Protein AF-A0A821NJE6-F1 (afdb_monomer_lite)

Sequence (107 aa):
MSVFTNDFCTQFIEELKHFEASPMPKGRPNTMNNYGILLDELGFTSFIDELRNQYLNPLAQALYGEEYIGATGLDSHKAFVVSYKIDQDVDLDYHYDNAEITFNVSL

Secondary structure (DSSP, 8-state):
--SS-HHHHHHHHHHHHHHHHSSS----SSSS-SSEEETTTTT-HHHHHHHIIIIIHHHHHHHH-HHHH-TT-------EEE---TTS-----S---SSS-------

Organism: NCBI:txid392032

pLDDT: mean 89.73, std 8.86, range [60.53, 97.94]

Radius of gyration: 15.21 Å; chains: 1; bounding box: 38×29×43 Å

Structure (mmCIF, N/CA/C/O backbone):
data_AF-A0A821NJE6-F1
#
_entry.id   AF-A0A821NJE6-F1
#
loop_
_atom_site.group_PDB
_atom_site.id
_atom_site.type_symbol
_atom_site.label_atom_id
_atom_site.label_alt_id
_atom_site.label_comp_id
_atom_site.label_asym_id
_atom_site.label_entity_id
_atom_site.label_seq_id
_atom_site.pdbx_PDB_ins_code
_atom_site.Cartn_x
_atom_site.Cartn_y
_atom_site.Cartn_z
_atom_site.occupancy
_atom_site.B_iso_or_equiv
_atom_site.auth_seq_id
_atom_site.auth_comp_id
_atom_site.auth_asym_id
_atom_site.auth_atom_id
_atom_site.pdbx_PDB_model_num
ATOM 1 N N . MET A 1 1 ? -3.995 -17.494 -8.971 1.00 60.53 1 MET A N 1
ATOM 2 C CA . MET A 1 1 ? -2.737 -17.514 -8.193 1.00 60.53 1 MET A CA 1
ATOM 3 C C . MET A 1 1 ? -2.887 -16.449 -7.123 1.00 60.53 1 MET A C 1
ATOM 5 O O . MET A 1 1 ? -3.351 -15.374 -7.474 1.00 60.53 1 MET A O 1
ATOM 9 N N . SER A 1 2 ? -2.644 -16.765 -5.851 1.00 82.19 2 SER A N 1
ATOM 10 C CA . SER A 1 2 ? -2.775 -15.778 -4.768 1.00 82.19 2 SER A CA 1
ATOM 11 C C . SER A 1 2 ? -1.505 -14.934 -4.681 1.00 82.19 2 SER A C 1
ATOM 13 O O . SER A 1 2 ? -0.420 -15.482 -4.870 1.00 82.19 2 SER A O 1
ATOM 15 N N . VAL A 1 3 ? -1.638 -13.633 -4.412 1.00 91.00 3 VAL A N 1
ATOM 16 C CA . VAL A 1 3 ? -0.492 -12.730 -4.192 1.00 91.00 3 VAL A CA 1
ATOM 17 C C . VAL A 1 3 ? 0.242 -13.116 -2.909 1.00 91.00 3 VAL A C 1
ATOM 19 O O . VAL A 1 3 ? 1.463 -13.229 -2.901 1.00 91.00 3 VAL A O 1
ATOM 22 N N . PHE A 1 4 ? -0.516 -13.367 -1.841 1.00 94.62 4 PHE A N 1
ATOM 23 C CA . PHE A 1 4 ? 0.007 -13.776 -0.544 1.00 94.62 4 PHE A CA 1
ATOM 24 C C . PHE A 1 4 ? -0.451 -15.187 -0.182 1.00 94.62 4 PHE A C 1
ATOM 26 O O . PHE A 1 4 ? -1.446 -15.700 -0.703 1.00 94.62 4 PHE A O 1
ATOM 33 N N . THR A 1 5 ? 0.287 -15.839 0.713 1.00 96.25 5 THR A N 1
ATOM 34 C CA . THR A 1 5 ? -0.112 -17.144 1.246 1.00 96.25 5 THR A CA 1
ATOM 35 C C . THR A 1 5 ? -1.298 -16.987 2.196 1.00 96.25 5 THR A C 1
ATOM 37 O O . THR A 1 5 ? -1.443 -15.959 2.855 1.00 96.25 5 THR A O 1
ATOM 40 N N . ASN A 1 6 ? -2.128 -18.027 2.312 1.00 95.69 6 ASN A N 1
ATOM 41 C CA . ASN A 1 6 ? -3.263 -18.013 3.242 1.00 95.69 6 ASN A CA 1
ATOM 42 C C . ASN A 1 6 ? -2.811 -17.798 4.696 1.00 95.69 6 ASN A C 1
ATOM 44 O O . ASN A 1 6 ? -3.463 -17.072 5.444 1.00 95.69 6 ASN A O 1
ATOM 48 N N . ASP A 1 7 ? -1.679 -18.389 5.080 1.00 97.44 7 ASP A N 1
ATOM 49 C CA . ASP A 1 7 ? -1.103 -18.251 6.420 1.00 97.44 7 ASP A CA 1
ATOM 50 C C . ASP A 1 7 ? -0.682 -16.806 6.709 1.00 97.44 7 ASP A C 1
ATOM 52 O O . ASP A 1 7 ? -0.893 -16.318 7.820 1.00 97.44 7 ASP A O 1
ATOM 56 N N . PHE A 1 8 ? -0.119 -16.108 5.714 1.00 96.56 8 PHE A N 1
ATOM 57 C CA . PHE A 1 8 ? 0.183 -14.683 5.830 1.00 96.56 8 PHE A CA 1
ATOM 58 C C . PHE A 1 8 ? -1.099 -13.862 5.934 1.00 96.56 8 PHE A C 1
ATOM 60 O O . PHE A 1 8 ? -1.215 -13.070 6.861 1.00 96.56 8 PHE A O 1
ATOM 67 N N . CYS A 1 9 ? -2.078 -14.074 5.043 1.00 96.94 9 CYS A N 1
ATOM 68 C CA . CYS A 1 9 ? -3.347 -13.341 5.092 1.00 96.94 9 CYS A CA 1
ATOM 69 C C . CYS A 1 9 ? -4.039 -13.512 6.448 1.00 96.94 9 CYS A C 1
ATOM 71 O O . CYS A 1 9 ? -4.526 -12.541 7.015 1.00 96.94 9 CYS A O 1
ATOM 73 N N . THR A 1 10 ? -4.019 -14.723 7.008 1.00 97.06 10 THR A N 1
ATOM 74 C CA . THR A 1 10 ? -4.623 -15.020 8.314 1.00 97.06 10 THR A CA 1
ATOM 75 C C . THR A 1 10 ? -3.951 -14.218 9.428 1.00 97.06 10 THR A C 1
ATOM 77 O O . THR A 1 10 ? -4.629 -13.479 10.138 1.00 97.06 10 THR A O 1
ATOM 80 N N . GLN A 1 11 ? -2.621 -14.297 9.533 1.00 97.94 11 GLN A N 1
ATOM 81 C CA . GLN A 1 11 ? -1.854 -13.548 10.536 1.00 97.94 11 GLN A CA 1
ATOM 82 C C . GLN A 1 11 ? -1.987 -12.036 10.347 1.00 97.94 11 GLN A C 1
ATOM 84 O O . GLN A 1 11 ? -2.114 -11.291 11.315 1.00 97.94 11 GLN A O 1
ATOM 89 N N . PHE A 1 12 ? -2.003 -11.573 9.100 1.00 97.00 12 PHE A N 1
ATOM 90 C CA . PHE A 1 12 ? -2.136 -10.160 8.791 1.00 97.00 12 PHE A CA 1
ATOM 91 C C . PHE A 1 12 ? -3.514 -9.625 9.191 1.00 97.00 12 PHE A C 1
ATOM 93 O O . PHE A 1 12 ? -3.606 -8.578 9.821 1.00 97.00 12 PHE A O 1
ATOM 100 N N . ILE A 1 13 ? -4.589 -10.372 8.924 1.00 96.12 13 ILE A N 1
ATOM 101 C CA . ILE A 1 13 ? -5.945 -10.025 9.375 1.00 96.12 13 ILE A CA 1
ATOM 102 C C . ILE A 1 13 ? -6.045 -10.012 10.904 1.00 96.12 13 ILE A C 1
ATOM 104 O O . ILE A 1 13 ? -6.734 -9.156 11.462 1.00 96.12 13 ILE A O 1
ATOM 108 N N . GLU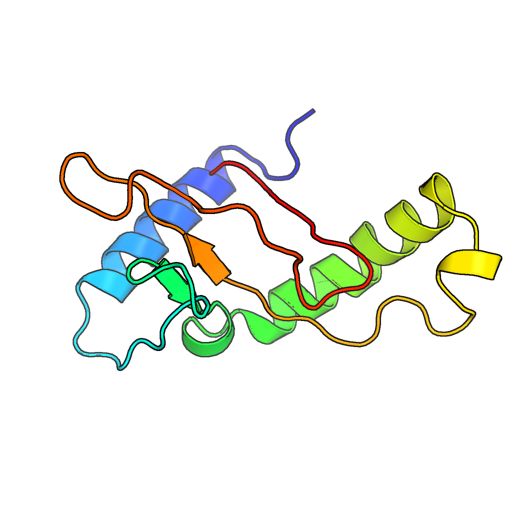 A 1 14 ? -5.400 -10.953 11.595 1.00 97.25 14 GLU A N 1
ATOM 109 C CA . GLU A 1 14 ? -5.340 -10.956 13.062 1.00 97.25 14 GLU A CA 1
ATOM 110 C C . GLU A 1 14 ? -4.635 -9.707 13.597 1.00 97.25 14 GLU A C 1
ATOM 112 O O . GLU A 1 14 ? -5.176 -9.031 14.473 1.00 97.25 14 GLU A O 1
ATOM 117 N N . GLU A 1 15 ? -3.495 -9.340 13.015 1.00 96.88 15 GLU A N 1
ATOM 118 C CA . GLU A 1 15 ? -2.749 -8.148 13.414 1.00 96.88 15 GLU A CA 1
ATOM 119 C C . GLU A 1 15 ? -3.530 -6.855 13.145 1.00 96.88 15 GLU A C 1
ATOM 121 O O . GLU A 1 15 ? -3.605 -5.985 14.012 1.00 96.88 15 GLU A O 1
ATOM 126 N N . LEU A 1 16 ? -4.213 -6.754 12.001 1.00 95.25 16 LEU A N 1
ATOM 127 C CA . LEU A 1 16 ? -5.098 -5.626 11.697 1.00 95.25 16 LEU A CA 1
ATOM 128 C C . LEU A 1 16 ? -6.205 -5.483 12.753 1.00 95.25 16 LEU A C 1
ATOM 130 O O . LEU A 1 16 ? -6.491 -4.376 13.205 1.00 95.25 16 LEU A O 1
ATOM 134 N N . LYS A 1 17 ? -6.802 -6.593 13.210 1.00 94.44 17 LYS A N 1
ATOM 135 C CA . LYS A 1 17 ? -7.810 -6.570 14.286 1.00 94.44 17 LYS A CA 1
ATOM 136 C C . LYS A 1 17 ? -7.214 -6.131 15.624 1.00 94.44 17 LYS A C 1
ATOM 138 O O . LYS A 1 17 ? -7.865 -5.380 16.350 1.00 94.44 17 LYS A O 1
ATOM 143 N N . HIS A 1 18 ? -6.007 -6.587 15.961 1.00 95.31 18 HIS A N 1
ATOM 144 C CA . HIS A 1 18 ? -5.320 -6.166 17.183 1.00 95.31 18 HIS A CA 1
ATOM 145 C C . HIS A 1 18 ? -4.988 -4.674 17.160 1.00 95.31 18 HIS A C 1
ATOM 147 O O . HIS A 1 18 ? -5.266 -3.969 18.133 1.00 95.31 18 HIS A O 1
ATOM 153 N N . PHE A 1 19 ? -4.458 -4.177 16.042 1.00 94.75 19 PHE A N 1
ATOM 154 C CA . PHE A 1 19 ? -4.147 -2.764 15.874 1.00 94.75 19 PHE A CA 1
ATOM 155 C C . PHE A 1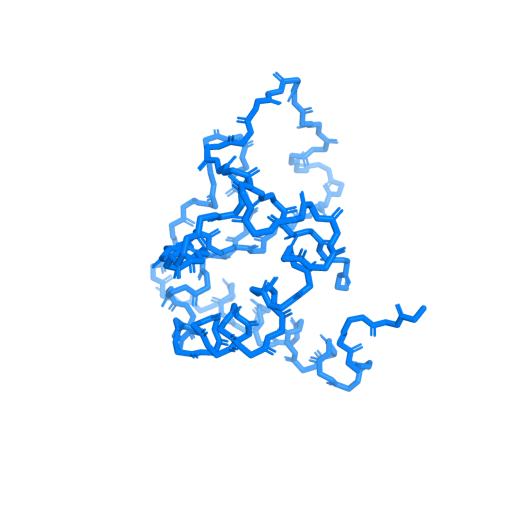 19 ? -5.409 -1.901 15.947 1.00 94.75 19 PHE A C 1
ATOM 157 O O . PHE A 1 19 ? -5.435 -0.909 16.681 1.00 94.75 19 PHE A O 1
ATOM 164 N N . GLU A 1 20 ? -6.491 -2.323 15.288 1.00 91.44 20 GLU A N 1
ATOM 165 C CA . GLU A 1 20 ? -7.790 -1.649 15.344 1.00 91.44 20 GLU A CA 1
ATOM 166 C C . GLU A 1 20 ? -8.319 -1.552 16.786 1.00 91.44 20 GLU A C 1
ATOM 168 O O . GLU A 1 20 ? -8.782 -0.491 17.205 1.00 91.44 20 GLU A O 1
ATOM 173 N N . ALA A 1 21 ? -8.171 -2.608 17.592 1.00 92.44 21 ALA A N 1
ATOM 174 C CA . ALA A 1 21 ? -8.584 -2.625 18.999 1.00 92.44 21 ALA A CA 1
ATOM 175 C C . ALA A 1 21 ? -7.644 -1.851 19.950 1.00 92.44 21 ALA A C 1
ATOM 177 O O . ALA A 1 21 ? -7.996 -1.610 21.108 1.00 92.44 21 ALA A O 1
ATOM 178 N N . SER A 1 22 ? -6.451 -1.468 19.494 1.00 93.38 22 SER A N 1
ATOM 179 C CA . SER A 1 22 ? -5.454 -0.775 20.314 1.00 93.38 22 SER A CA 1
ATOM 180 C C . SER A 1 22 ? -5.784 0.718 20.515 1.00 93.38 22 SER A C 1
ATOM 182 O O . SER A 1 22 ? -6.530 1.306 19.731 1.00 93.38 22 SER A O 1
ATOM 184 N N . PRO A 1 23 ? -5.203 1.399 21.519 1.00 92.44 23 PRO A N 1
ATOM 185 C CA . PRO A 1 23 ? -5.350 2.848 21.682 1.00 92.44 23 PRO A CA 1
ATOM 186 C C . PRO A 1 23 ? -4.460 3.670 20.729 1.00 92.44 23 PRO A C 1
ATOM 188 O O . PRO A 1 23 ? -4.407 4.892 20.862 1.00 92.44 23 PRO A O 1
ATOM 191 N N . MET A 1 24 ? -3.731 3.029 19.807 1.00 90.75 24 MET A N 1
ATOM 192 C CA . MET A 1 24 ? -2.833 3.721 18.882 1.00 90.75 24 MET A CA 1
ATOM 193 C C . MET A 1 24 ? -3.615 4.653 17.947 1.00 90.75 24 MET A C 1
ATOM 195 O O . MET A 1 24 ? -4.744 4.322 17.562 1.00 90.75 24 MET A O 1
ATOM 199 N N . PRO A 1 25 ? -3.041 5.814 17.580 1.00 85.62 25 PRO A N 1
ATOM 200 C CA . PRO A 1 25 ? -3.655 6.692 16.595 1.00 85.62 25 PRO A CA 1
ATOM 201 C C . PRO A 1 25 ? -3.791 5.954 15.260 1.00 85.62 25 PRO A C 1
ATOM 203 O O . PRO A 1 25 ? -2.869 5.250 14.854 1.00 85.62 25 PRO A O 1
ATOM 206 N N . LYS A 1 26 ? -4.939 6.130 14.600 1.00 89.06 26 LYS A N 1
ATOM 207 C CA . LYS A 1 26 ? -5.186 5.640 13.241 1.00 89.06 26 LYS A CA 1
ATOM 208 C C . LYS A 1 26 ? -5.600 6.796 12.350 1.00 89.06 26 LYS A C 1
ATOM 210 O O . LYS A 1 26 ? -6.539 7.531 12.672 1.00 89.06 26 LYS A O 1
ATOM 215 N N . GLY A 1 27 ? -4.890 6.959 11.249 1.00 86.25 27 GLY A N 1
ATOM 216 C CA . GLY A 1 27 ? -5.231 7.862 10.172 1.00 86.25 27 GLY A CA 1
ATOM 217 C C . GLY A 1 27 ? -6.304 7.270 9.266 1.00 86.25 27 GLY A C 1
ATOM 218 O O . GLY A 1 27 ? -6.598 6.075 9.279 1.00 86.25 27 GLY A O 1
ATOM 219 N N . ARG A 1 28 ? -6.904 8.130 8.443 1.00 84.94 28 ARG A N 1
ATOM 220 C CA . ARG A 1 28 ? -7.848 7.678 7.419 1.00 84.94 28 ARG A CA 1
ATOM 221 C C . ARG A 1 28 ? -7.089 7.090 6.225 1.00 84.94 28 ARG A C 1
ATOM 223 O O . ARG A 1 28 ? -6.124 7.721 5.785 1.00 84.94 28 ARG A O 1
ATOM 230 N N . PRO A 1 29 ? -7.545 5.958 5.657 1.00 83.75 29 PRO A N 1
ATOM 231 C CA . PRO A 1 29 ? -6.926 5.355 4.478 1.00 83.75 29 PRO A CA 1
ATOM 232 C C . PRO A 1 29 ? -6.840 6.309 3.284 1.00 83.75 29 PRO A C 1
ATOM 234 O O . PRO A 1 29 ? -5.783 6.468 2.676 1.00 83.75 29 PRO A O 1
ATOM 237 N N . ASN A 1 30 ? -7.952 6.983 2.987 1.00 81.56 30 ASN A N 1
ATOM 238 C CA . ASN A 1 30 ? -8.061 8.004 1.951 1.00 81.56 30 ASN A CA 1
ATOM 239 C C . ASN A 1 30 ? -9.275 8.920 2.233 1.00 81.56 30 ASN A C 1
ATOM 241 O O . ASN A 1 30 ? -9.921 8.828 3.282 1.00 81.56 30 ASN A O 1
ATOM 245 N N . THR A 1 31 ? -9.584 9.833 1.309 1.00 76.12 31 THR A N 1
ATOM 246 C CA . THR A 1 31 ? -10.707 10.779 1.441 1.00 76.12 31 THR A CA 1
ATOM 247 C C . THR A 1 31 ? -12.086 10.119 1.372 1.00 76.12 31 THR A C 1
ATOM 249 O O . THR A 1 31 ? -13.041 10.685 1.903 1.00 76.12 31 THR A O 1
ATOM 252 N N . MET A 1 32 ? -12.184 8.933 0.766 1.00 76.56 32 MET A N 1
ATOM 253 C CA . MET A 1 32 ? -13.425 8.190 0.518 1.00 76.56 32 MET A CA 1
ATOM 254 C C . MET A 1 32 ? -13.717 7.120 1.576 1.00 76.56 32 MET A C 1
ATOM 256 O O . MET A 1 32 ? -14.874 6.800 1.814 1.00 76.56 32 MET A O 1
ATOM 260 N N . ASN A 1 33 ? -12.693 6.590 2.244 1.00 76.94 33 ASN A N 1
ATOM 261 C CA . ASN A 1 33 ? -12.828 5.546 3.252 1.00 76.94 33 ASN A CA 1
ATOM 262 C C . ASN A 1 33 ? -12.630 6.128 4.654 1.00 76.94 33 ASN A C 1
ATOM 264 O O . ASN A 1 33 ? -11.622 6.772 4.966 1.00 76.94 33 ASN A O 1
ATOM 268 N N . ASN A 1 34 ? -13.618 5.907 5.513 1.00 77.12 34 ASN A N 1
ATOM 269 C CA . ASN A 1 34 ? -13.568 6.245 6.930 1.00 77.12 34 ASN A CA 1
ATOM 270 C C . ASN A 1 34 ? -12.935 5.120 7.755 1.00 77.12 34 ASN A C 1
ATOM 272 O O . ASN A 1 34 ? -12.395 5.396 8.823 1.00 77.12 34 ASN A O 1
ATOM 276 N N . TYR A 1 35 ? -12.975 3.881 7.253 1.00 83.56 35 TYR A N 1
ATOM 277 C CA . TYR A 1 35 ? -12.523 2.692 7.974 1.00 83.56 35 TYR A CA 1
ATOM 278 C C . TYR A 1 35 ? -11.385 1.974 7.263 1.00 83.56 35 TYR A C 1
ATOM 280 O O . TYR A 1 35 ? -11.438 1.699 6.062 1.00 83.56 35 TYR A O 1
ATOM 288 N N . GLY A 1 36 ? -10.370 1.620 8.042 1.00 88.19 36 GLY A N 1
ATOM 289 C CA . GLY A 1 36 ? -9.181 0.956 7.550 1.00 88.19 36 GLY A CA 1
ATOM 290 C C . GLY A 1 36 ? -7.937 1.373 8.317 1.00 88.19 36 GLY A C 1
ATOM 291 O O . GLY A 1 36 ? -8.007 2.178 9.241 1.00 88.19 36 GLY A O 1
ATOM 292 N N . ILE A 1 37 ? -6.802 0.814 7.914 1.00 93.50 37 ILE A N 1
ATOM 293 C CA . ILE A 1 37 ? -5.518 1.005 8.590 1.00 93.50 37 ILE A CA 1
ATOM 294 C C . ILE A 1 37 ? -4.486 1.435 7.557 1.00 93.50 37 ILE A C 1
ATOM 296 O O . ILE A 1 37 ? -4.329 0.780 6.523 1.00 93.50 37 ILE A O 1
ATOM 300 N N . LEU A 1 38 ? -3.778 2.528 7.839 1.00 95.19 38 LEU A N 1
ATOM 301 C CA . LEU A 1 38 ? -2.589 2.903 7.088 1.00 95.19 38 LEU A CA 1
ATOM 302 C C . LEU A 1 38 ? -1.434 1.970 7.478 1.00 95.19 38 LEU A C 1
ATOM 304 O O . LEU A 1 38 ? -1.164 1.748 8.657 1.00 95.19 38 LEU A O 1
ATOM 308 N N . LEU A 1 39 ? -0.757 1.386 6.490 1.00 95.88 39 LEU A N 1
ATOM 309 C CA . LEU A 1 39 ? 0.258 0.364 6.769 1.00 95.88 39 LEU A CA 1
ATOM 310 C C . LEU A 1 39 ? 1.569 0.947 7.309 1.00 95.88 39 LEU A C 1
ATOM 312 O O . LEU A 1 39 ? 2.300 0.251 8.006 1.00 95.88 39 LEU A O 1
ATOM 316 N N . ASP A 1 40 ? 1.857 2.220 7.053 1.00 95.19 40 ASP A N 1
ATOM 317 C CA . ASP A 1 40 ? 2.971 2.926 7.695 1.00 95.19 40 ASP A CA 1
ATOM 318 C C . ASP A 1 40 ? 2.759 3.061 9.216 1.00 95.19 40 ASP A C 1
ATOM 320 O O . ASP A 1 40 ? 3.695 2.841 9.983 1.00 95.19 40 ASP A O 1
ATOM 324 N N . GLU A 1 41 ? 1.527 3.313 9.665 1.00 95.00 41 GLU A N 1
ATOM 325 C CA . GLU A 1 41 ? 1.152 3.362 11.088 1.00 95.00 41 GLU A CA 1
ATOM 326 C C . GLU A 1 41 ? 1.243 1.992 11.777 1.00 95.00 41 GLU A C 1
ATOM 328 O O . GLU A 1 41 ? 1.551 1.922 12.968 1.00 95.00 41 GLU A O 1
ATOM 333 N N . LEU A 1 42 ? 1.044 0.904 11.024 1.00 94.69 42 LEU A N 1
ATOM 334 C CA . LEU A 1 42 ? 1.276 -0.471 11.482 1.00 94.69 42 LEU A CA 1
ATOM 335 C C . LEU A 1 42 ? 2.774 -0.850 11.491 1.00 94.69 42 LEU A C 1
ATOM 337 O O . LEU A 1 42 ? 3.142 -1.928 11.949 1.00 94.69 42 LEU A O 1
ATOM 341 N N . GLY A 1 43 ? 3.657 0.014 10.976 1.00 95.06 43 GLY A N 1
ATOM 342 C CA . GLY A 1 43 ? 5.099 -0.238 10.882 1.00 95.06 43 GLY A CA 1
ATOM 343 C C . GLY A 1 43 ? 5.527 -1.061 9.661 1.00 95.06 43 GLY A C 1
ATOM 344 O O . GLY A 1 43 ? 6.637 -1.589 9.632 1.00 95.06 43 GLY A O 1
ATOM 345 N N . PHE A 1 44 ? 4.677 -1.170 8.637 1.00 96.69 44 PHE A N 1
ATOM 346 C CA . PHE A 1 44 ? 4.910 -1.996 7.446 1.00 96.69 44 PHE A CA 1
ATOM 347 C C . PHE A 1 44 ? 5.628 -1.262 6.304 1.00 96.69 44 PHE A C 1
ATOM 349 O O . PHE A 1 44 ? 5.773 -1.837 5.228 1.00 96.69 44 PHE A O 1
ATOM 356 N N . THR A 1 45 ? 6.123 -0.034 6.498 1.00 97.00 45 THR A N 1
ATOM 357 C CA . THR A 1 45 ? 6.801 0.737 5.435 1.00 97.00 45 THR A CA 1
ATOM 358 C C . THR A 1 45 ? 7.889 -0.076 4.733 1.00 97.00 45 THR A C 1
ATOM 360 O O . THR A 1 45 ? 7.810 -0.279 3.529 1.00 97.00 45 THR A O 1
ATOM 363 N N . SER A 1 46 ? 8.827 -0.666 5.484 1.00 97.62 46 SER A N 1
ATOM 364 C CA . SER A 1 46 ? 9.908 -1.467 4.892 1.00 97.62 46 SER A CA 1
ATOM 365 C C . SER A 1 46 ? 9.416 -2.739 4.194 1.00 97.62 46 SER A C 1
ATOM 367 O O . SER A 1 46 ? 10.025 -3.185 3.227 1.00 97.62 46 SER A O 1
ATOM 369 N N . PHE A 1 47 ? 8.308 -3.327 4.657 1.00 96.88 47 PHE A N 1
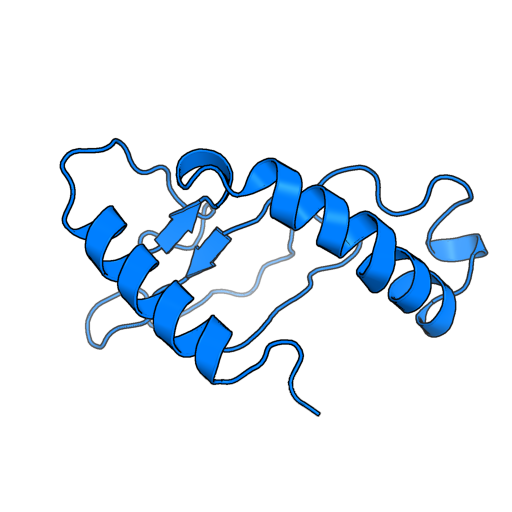ATOM 370 C CA . PHE A 1 47 ? 7.687 -4.462 3.973 1.00 96.88 47 PHE A CA 1
ATOM 371 C C . PHE A 1 47 ? 7.113 -4.040 2.615 1.00 96.88 47 PHE A C 1
ATOM 373 O O . PHE A 1 47 ? 7.302 -4.742 1.622 1.00 96.88 47 PHE A O 1
ATOM 380 N N . ILE A 1 48 ? 6.441 -2.887 2.556 1.00 97.69 48 ILE A N 1
ATOM 381 C CA . ILE A 1 48 ? 5.871 -2.364 1.311 1.00 97.69 48 ILE A CA 1
ATOM 382 C C . ILE A 1 48 ? 6.969 -1.895 0.352 1.00 97.69 48 ILE A C 1
ATOM 384 O O . ILE A 1 48 ? 6.864 -2.170 -0.842 1.00 97.69 48 ILE A O 1
ATOM 388 N N . ASP A 1 49 ? 8.041 -1.280 0.856 1.00 97.56 49 ASP A N 1
ATOM 389 C CA . ASP A 1 49 ? 9.231 -0.956 0.064 1.00 97.56 49 ASP A CA 1
ATOM 390 C C . ASP A 1 49 ? 9.792 -2.204 -0.634 1.00 97.56 49 ASP A C 1
ATOM 392 O O . ASP A 1 49 ? 10.026 -2.190 -1.844 1.00 97.56 49 ASP A O 1
ATOM 396 N N . GLU A 1 50 ? 9.956 -3.311 0.098 1.00 97.44 50 GLU A N 1
ATOM 397 C CA . GLU A 1 50 ? 10.485 -4.558 -0.460 1.00 97.44 50 GLU A CA 1
ATOM 398 C C . GLU A 1 50 ? 9.511 -5.205 -1.453 1.00 97.44 50 GLU A C 1
ATOM 400 O O . GLU A 1 50 ? 9.914 -5.626 -2.538 1.00 97.44 50 GLU A O 1
ATOM 405 N N . LEU A 1 51 ? 8.214 -5.230 -1.126 1.00 96.75 51 LEU A N 1
ATOM 406 C CA . LEU A 1 51 ? 7.170 -5.721 -2.026 1.00 96.75 51 LEU A CA 1
ATOM 407 C C . LEU A 1 51 ? 7.169 -4.940 -3.347 1.00 96.75 51 LEU A C 1
ATOM 409 O O . LEU A 1 51 ? 7.125 -5.534 -4.429 1.00 96.75 51 LEU A O 1
ATOM 413 N N . ARG A 1 52 ? 7.254 -3.608 -3.268 1.00 96.62 52 ARG A N 1
ATOM 414 C CA . ARG A 1 52 ? 7.311 -2.736 -4.439 1.00 96.62 52 ARG A CA 1
ATOM 415 C C . ARG A 1 52 ? 8.564 -3.007 -5.261 1.00 96.62 52 ARG A C 1
ATOM 417 O O . ARG A 1 52 ? 8.458 -3.238 -6.462 1.00 96.62 52 ARG A O 1
ATOM 424 N N . ASN A 1 53 ? 9.732 -2.994 -4.626 1.00 96.19 53 ASN A N 1
ATOM 425 C CA . ASN A 1 53 ? 11.011 -3.079 -5.322 1.00 96.19 53 ASN A CA 1
ATOM 426 C C . ASN A 1 53 ? 11.245 -4.464 -5.944 1.00 96.19 53 ASN A C 1
ATOM 428 O O . ASN A 1 53 ? 11.670 -4.540 -7.095 1.00 96.19 53 ASN A O 1
ATOM 432 N N . GLN A 1 54 ? 10.952 -5.550 -5.220 1.00 96.56 54 GLN A N 1
ATOM 433 C CA . GLN A 1 54 ? 11.247 -6.909 -5.689 1.00 96.56 54 GLN A CA 1
ATOM 434 C C . GLN A 1 54 ? 10.161 -7.516 -6.574 1.00 96.56 54 GLN A C 1
ATOM 436 O O . GLN A 1 54 ? 10.475 -8.376 -7.395 1.00 96.56 54 GLN A O 1
ATOM 441 N N . TYR A 1 55 ? 8.896 -7.114 -6.409 1.00 95.69 55 TYR A N 1
ATOM 442 C CA . TYR A 1 55 ? 7.776 -7.786 -7.075 1.00 95.69 55 TYR A CA 1
ATOM 443 C C . TYR A 1 55 ? 6.976 -6.844 -7.967 1.00 95.69 55 TYR A C 1
ATOM 445 O O . TYR A 1 55 ? 6.791 -7.144 -9.147 1.00 95.69 55 TYR A O 1
ATOM 453 N N . LEU A 1 56 ? 6.515 -5.703 -7.443 1.00 95.44 56 LEU A N 1
ATOM 454 C CA . LEU A 1 56 ? 5.611 -4.835 -8.205 1.00 95.44 56 LEU A CA 1
ATOM 455 C C . LEU A 1 56 ? 6.323 -4.082 -9.327 1.00 95.44 56 LEU A C 1
ATOM 457 O O . LEU A 1 56 ? 5.758 -3.969 -10.406 1.00 95.44 56 LEU A O 1
ATOM 461 N N . ASN A 1 57 ? 7.557 -3.622 -9.119 1.00 95.44 57 ASN A N 1
ATOM 462 C CA . ASN A 1 57 ? 8.337 -2.950 -10.160 1.00 95.44 57 ASN A CA 1
ATOM 463 C C . ASN A 1 57 ? 8.607 -3.866 -11.365 1.00 95.44 57 ASN A C 1
ATOM 465 O O . ASN A 1 57 ? 8.230 -3.494 -12.479 1.00 95.44 57 ASN A O 1
ATOM 469 N N . PRO A 1 58 ? 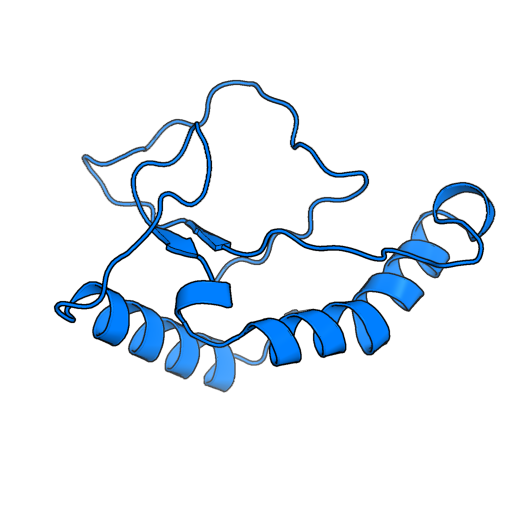9.160 -5.083 -11.182 1.00 94.19 58 PRO A N 1
ATOM 470 C CA . PRO A 1 58 ? 9.321 -6.023 -12.290 1.00 94.19 58 PRO A CA 1
ATOM 471 C C . PRO A 1 58 ? 7.994 -6.393 -12.960 1.00 94.19 58 PRO A C 1
ATOM 473 O O . PRO A 1 58 ? 7.928 -6.500 -14.183 1.00 94.19 58 PRO A O 1
ATOM 476 N N . LEU A 1 59 ? 6.922 -6.562 -12.176 1.00 94.25 59 LEU A N 1
ATOM 477 C CA . LEU A 1 59 ? 5.597 -6.863 -12.713 1.00 94.25 59 LEU A CA 1
ATOM 478 C C . LEU A 1 59 ? 5.051 -5.706 -13.560 1.00 94.25 59 LEU A C 1
ATOM 480 O O . LEU A 1 59 ? 4.561 -5.936 -14.662 1.00 94.25 59 LEU A O 1
ATOM 484 N N . ALA A 1 60 ? 5.161 -4.472 -13.075 1.00 95.12 60 ALA A N 1
ATOM 485 C CA . ALA A 1 60 ? 4.715 -3.282 -13.783 1.00 95.12 60 ALA A CA 1
ATOM 486 C C . ALA A 1 60 ? 5.493 -3.097 -15.093 1.00 95.12 60 ALA A C 1
ATOM 488 O O . ALA A 1 60 ? 4.884 -2.879 -16.137 1.00 95.12 60 ALA A O 1
ATOM 489 N N . GLN A 1 61 ? 6.818 -3.274 -15.069 1.00 93.25 61 GLN A N 1
ATOM 490 C CA . GLN A 1 61 ? 7.647 -3.231 -16.278 1.00 93.25 61 GLN A CA 1
ATOM 491 C C . GLN A 1 61 ? 7.246 -4.317 -17.283 1.00 93.25 61 GLN A C 1
ATOM 493 O O . GLN A 1 61 ? 7.160 -4.044 -18.477 1.00 93.25 61 GLN A O 1
ATOM 498 N N . ALA A 1 62 ? 6.949 -5.532 -16.816 1.00 93.81 62 ALA A N 1
ATOM 499 C CA . ALA A 1 62 ? 6.521 -6.625 -17.684 1.00 93.81 62 ALA A CA 1
ATOM 500 C C . ALA A 1 62 ? 5.127 -6.403 -18.298 1.00 93.81 62 ALA A C 1
ATOM 502 O O . ALA A 1 62 ? 4.879 -6.841 -19.420 1.00 93.81 62 ALA A O 1
ATOM 503 N N . LEU A 1 63 ? 4.212 -5.758 -17.568 1.00 95.06 63 LEU A N 1
ATOM 504 C CA . LEU A 1 63 ? 2.837 -5.522 -18.017 1.00 95.06 63 LEU A CA 1
ATOM 505 C C . LEU A 1 63 ? 2.700 -4.287 -18.906 1.00 95.06 63 LEU A C 1
ATOM 507 O O . LEU A 1 63 ? 1.919 -4.310 -19.856 1.00 95.06 63 LEU A O 1
ATOM 511 N N . TYR A 1 64 ? 3.426 -3.220 -18.584 1.00 94.06 64 TYR A N 1
ATOM 512 C CA . TYR A 1 64 ? 3.232 -1.911 -19.199 1.00 94.06 64 TYR A CA 1
ATOM 513 C C . TYR A 1 64 ? 4.416 -1.452 -20.044 1.00 94.06 64 TYR A C 1
ATOM 515 O O . TYR A 1 64 ? 4.210 -0.592 -20.882 1.00 94.06 64 TYR A O 1
ATOM 523 N N . GLY A 1 65 ? 5.609 -2.030 -19.890 1.00 91.94 65 GLY A N 1
ATOM 524 C CA . GLY A 1 65 ? 6.821 -1.602 -20.594 1.00 91.94 65 GLY A CA 1
ATOM 525 C C . GLY A 1 65 ? 7.635 -0.571 -19.808 1.00 91.94 65 GLY A C 1
ATOM 526 O O . GLY A 1 65 ? 7.103 0.237 -19.043 1.00 91.94 65 GLY A O 1
ATOM 527 N N . GLU A 1 66 ? 8.956 -0.603 -19.985 1.00 87.75 66 GLU A N 1
ATOM 528 C CA . GLU A 1 66 ? 9.890 0.301 -19.298 1.00 87.75 66 GLU A CA 1
ATOM 529 C C . GLU A 1 66 ? 9.643 1.771 -19.675 1.00 87.75 66 GLU A C 1
ATOM 531 O O . GLU A 1 66 ? 9.829 2.666 -18.854 1.00 87.75 66 GLU A O 1
ATOM 536 N N . GLU A 1 67 ? 9.149 2.030 -20.887 1.00 89.50 67 GLU A N 1
ATOM 537 C CA . GLU A 1 67 ? 8.840 3.372 -21.372 1.00 89.50 67 GLU A CA 1
ATOM 538 C C . GLU A 1 67 ? 7.682 4.049 -20.622 1.00 89.50 67 GLU A C 1
ATOM 540 O O . GLU A 1 67 ? 7.647 5.278 -20.554 1.00 89.50 67 GLU A O 1
ATOM 545 N N . TYR A 1 68 ? 6.763 3.270 -20.040 1.00 88.56 68 TYR A N 1
ATOM 546 C CA . TYR A 1 68 ? 5.628 3.787 -19.268 1.00 88.56 68 TYR A CA 1
ATOM 547 C C . TYR A 1 68 ? 5.909 3.830 -17.767 1.00 88.56 68 TYR A C 1
ATOM 549 O O . TYR A 1 68 ? 5.411 4.715 -17.078 1.00 88.56 68 TYR A O 1
ATOM 557 N N . ILE A 1 69 ? 6.711 2.891 -17.262 1.00 90.75 69 ILE A N 1
ATOM 558 C CA . ILE A 1 69 ? 7.079 2.818 -15.842 1.00 90.75 69 ILE A CA 1
ATOM 559 C C . ILE A 1 69 ? 8.241 3.762 -15.501 1.00 90.75 69 ILE A C 1
ATOM 561 O O . ILE A 1 69 ? 8.369 4.211 -14.364 1.00 90.75 69 ILE A O 1
ATOM 565 N N . GLY A 1 70 ? 9.072 4.092 -16.490 1.00 85.94 70 GLY A N 1
ATOM 566 C CA . GLY A 1 70 ? 10.256 4.921 -16.321 1.00 85.94 70 GLY A CA 1
ATOM 567 C C . GLY A 1 70 ? 11.456 4.144 -15.774 1.00 85.94 70 GLY A C 1
ATOM 568 O O . GLY A 1 70 ? 11.332 3.113 -15.112 1.00 85.94 70 GLY A O 1
ATOM 569 N N . ALA A 1 71 ? 12.652 4.677 -16.032 1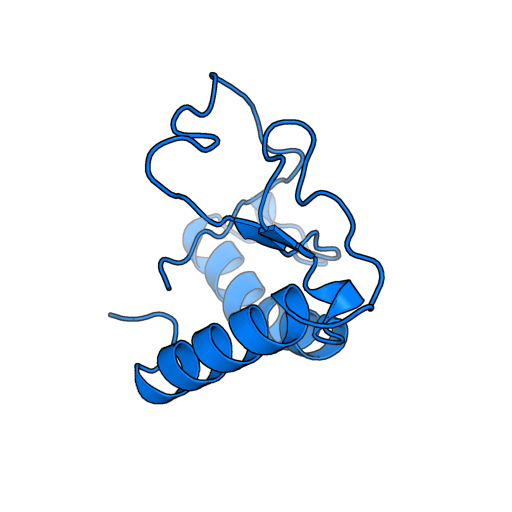.00 82.75 71 ALA A N 1
ATOM 570 C CA . ALA A 1 71 ? 13.922 4.026 -15.695 1.00 82.75 71 ALA A CA 1
ATOM 571 C C . ALA A 1 71 ? 14.156 3.852 -14.180 1.00 82.75 71 ALA A C 1
ATOM 573 O O . ALA A 1 71 ? 14.937 2.999 -13.765 1.00 82.75 71 ALA A O 1
ATOM 574 N N . THR A 1 72 ? 13.506 4.668 -13.348 1.00 85.69 72 THR A N 1
ATOM 575 C CA . THR A 1 72 ? 13.594 4.590 -11.881 1.00 85.69 72 THR A CA 1
ATOM 576 C C . THR A 1 72 ? 12.577 3.631 -11.267 1.00 85.69 72 THR A C 1
ATOM 578 O O . THR A 1 72 ? 12.723 3.275 -10.100 1.00 85.69 72 THR A O 1
ATOM 581 N N . GLY A 1 73 ? 11.574 3.192 -12.034 1.00 90.88 73 GLY A N 1
ATOM 582 C CA . GLY A 1 73 ? 10.454 2.422 -11.506 1.00 90.88 73 GLY A CA 1
ATOM 583 C C . GLY A 1 73 ? 9.481 3.251 -10.663 1.00 90.88 73 GLY A C 1
ATOM 584 O O . GLY A 1 73 ? 9.615 4.466 -10.527 1.00 90.88 73 GLY A O 1
ATOM 585 N N . LEU A 1 74 ? 8.524 2.549 -10.058 1.00 93.94 74 LEU A N 1
ATOM 586 C CA . LEU A 1 74 ? 7.661 3.040 -8.988 1.00 93.94 74 LEU A CA 1
ATOM 587 C C . LEU A 1 74 ? 8.531 3.371 -7.766 1.00 93.94 74 LEU A C 1
ATOM 589 O O . LEU A 1 74 ? 9.220 2.491 -7.235 1.00 93.94 74 LEU A O 1
ATOM 593 N N . ASP A 1 75 ? 8.492 4.623 -7.316 1.00 93.62 75 ASP A N 1
ATOM 594 C CA . ASP A 1 75 ? 9.456 5.199 -6.366 1.00 93.62 75 ASP A CA 1
ATOM 595 C C . ASP A 1 75 ? 8.844 5.616 -5.017 1.00 93.62 75 ASP A C 1
ATOM 597 O O . ASP A 1 75 ? 9.552 5.784 -4.020 1.00 93.62 75 ASP A O 1
ATOM 601 N N . SER A 1 76 ? 7.518 5.665 -4.929 1.00 94.81 76 SER A N 1
ATOM 602 C CA . SER A 1 76 ? 6.760 5.976 -3.717 1.00 94.81 76 SER A CA 1
ATOM 603 C C . SER A 1 76 ? 5.581 5.015 -3.544 1.00 94.81 76 SER A C 1
ATOM 605 O O . SER A 1 76 ? 5.326 4.163 -4.397 1.00 94.81 76 SER A O 1
ATOM 607 N N . HIS A 1 77 ? 4.922 5.058 -2.388 1.00 96.06 77 HIS A N 1
ATOM 608 C CA . HIS A 1 77 ? 3.703 4.293 -2.153 1.00 96.06 77 HIS A CA 1
ATOM 609 C C . HIS A 1 77 ? 2.818 4.978 -1.107 1.00 96.06 77 HIS A C 1
ATOM 611 O O . HIS A 1 77 ? 3.302 5.592 -0.155 1.00 96.06 77 HIS A O 1
ATOM 617 N N . LYS A 1 78 ? 1.503 4.794 -1.240 1.00 95.56 78 LYS A N 1
ATOM 618 C CA . LYS A 1 78 ? 0.534 5.001 -0.160 1.00 95.56 78 LYS A CA 1
ATOM 619 C C . LYS A 1 78 ? -0.217 3.692 0.032 1.00 95.56 78 LYS A C 1
ATOM 621 O O . LYS A 1 78 ? -0.969 3.282 -0.842 1.00 95.56 78 LYS A O 1
ATOM 626 N N . ALA A 1 79 ? 0.037 3.016 1.149 1.00 96.19 79 ALA A N 1
ATOM 627 C CA . ALA A 1 79 ? -0.469 1.670 1.388 1.00 96.19 79 ALA A CA 1
ATOM 628 C C . ALA A 1 79 ? -1.421 1.653 2.582 1.00 96.19 79 ALA A C 1
ATOM 630 O O . ALA A 1 79 ? -1.112 2.191 3.648 1.00 96.19 79 ALA A O 1
ATOM 631 N N . PHE A 1 80 ? -2.582 1.040 2.387 1.00 95.50 80 PHE A N 1
ATOM 632 C CA . PHE A 1 80 ? -3.629 0.960 3.391 1.00 95.50 80 PHE A CA 1
ATOM 633 C C . PHE A 1 80 ? -4.521 -0.255 3.157 1.00 95.50 80 PHE A C 1
ATOM 635 O O . PHE A 1 80 ? -4.621 -0.763 2.042 1.00 95.50 80 PHE A O 1
ATOM 642 N N . VAL A 1 81 ? -5.187 -0.699 4.217 1.00 94.50 81 VAL A N 1
ATOM 643 C CA . VAL A 1 81 ? -6.250 -1.705 4.159 1.00 94.50 81 VAL A CA 1
ATOM 644 C C . VAL A 1 81 ? -7.581 -1.001 4.334 1.00 94.50 81 VAL A C 1
ATOM 646 O O . VAL A 1 81 ? -7.722 -0.184 5.239 1.00 94.50 81 VAL A O 1
ATOM 649 N N . VAL A 1 82 ? -8.560 -1.346 3.503 1.00 90.75 82 VAL A N 1
ATOM 650 C CA . VAL A 1 82 ? -9.951 -0.910 3.661 1.00 90.75 82 VAL A CA 1
ATOM 651 C C . VAL A 1 82 ? -10.745 -2.029 4.324 1.00 90.75 82 VAL A C 1
ATOM 653 O O . VAL A 1 82 ? -10.596 -3.197 3.974 1.00 90.75 82 VAL A O 1
ATOM 656 N N . SER A 1 83 ? -11.587 -1.675 5.295 1.00 86.06 83 SER A N 1
ATOM 657 C CA . SER A 1 83 ? -12.513 -2.613 5.934 1.00 86.06 83 SER A CA 1
ATOM 658 C C . SER A 1 83 ? -13.944 -2.309 5.515 1.00 86.06 83 SER A C 1
ATOM 660 O O . SER A 1 83 ? -14.446 -1.223 5.787 1.00 86.06 83 SER A O 1
ATOM 662 N N . TYR A 1 84 ? -14.612 -3.291 4.913 1.00 82.06 84 TYR A N 1
ATOM 663 C CA . TYR A 1 84 ? -16.028 -3.211 4.564 1.00 82.06 84 TYR A CA 1
ATOM 664 C C . TYR A 1 84 ? -16.859 -3.996 5.582 1.00 82.06 84 TYR A C 1
ATOM 666 O O . TYR A 1 84 ? -16.585 -5.169 5.850 1.00 82.06 84 TYR A O 1
ATOM 674 N N . LYS A 1 85 ? -17.891 -3.368 6.149 1.00 77.81 85 LYS A N 1
ATOM 675 C CA . LYS A 1 85 ? -18.887 -4.020 7.012 1.00 77.81 85 LYS A CA 1
ATOM 676 C C . LYS A 1 85 ? -20.283 -3.541 6.633 1.00 77.81 85 LYS A C 1
ATOM 678 O O . LYS A 1 85 ? -20.449 -2.427 6.141 1.00 77.81 85 LYS A O 1
ATOM 683 N N . ILE A 1 86 ? -21.281 -4.383 6.895 1.00 69.25 86 ILE A N 1
ATOM 684 C CA . ILE A 1 86 ? -22.689 -3.974 6.833 1.00 69.25 86 ILE A CA 1
ATOM 685 C C . ILE A 1 86 ? -22.856 -2.771 7.780 1.00 69.25 86 ILE A C 1
ATOM 687 O O . ILE A 1 86 ? -22.336 -2.803 8.896 1.00 69.25 86 ILE A O 1
ATOM 691 N N . ASP A 1 87 ? -23.506 -1.712 7.294 1.00 70.50 87 ASP A N 1
ATOM 692 C CA . ASP A 1 87 ? -23.703 -0.414 7.966 1.00 70.50 87 ASP A CA 1
ATOM 693 C C . ASP A 1 87 ? -22.458 0.496 8.104 1.00 70.50 87 ASP A C 1
ATOM 695 O O . ASP A 1 87 ? -22.488 1.475 8.851 1.00 70.50 87 ASP A O 1
ATOM 699 N N . GLN A 1 88 ? -21.368 0.213 7.380 1.00 74.75 88 GLN A N 1
ATOM 700 C CA . GLN A 1 88 ? -20.228 1.132 7.203 1.00 74.75 88 GLN A CA 1
ATOM 701 C C . GLN A 1 88 ? -20.207 1.724 5.779 1.00 74.75 88 GLN A C 1
ATOM 703 O O . GLN A 1 88 ? -21.246 1.806 5.125 1.00 74.75 88 GLN A O 1
ATOM 708 N N . ASP A 1 89 ? -19.037 2.152 5.296 1.00 64.06 89 ASP A N 1
ATOM 709 C CA . ASP A 1 89 ? -18.840 2.608 3.919 1.00 64.06 89 ASP A CA 1
ATOM 710 C C . ASP A 1 89 ? -19.049 1.421 2.959 1.00 64.06 89 ASP A C 1
ATOM 712 O O . ASP A 1 89 ? -18.132 0.651 2.684 1.00 64.06 89 ASP A O 1
ATOM 716 N N . VAL A 1 90 ? -20.284 1.224 2.499 1.00 60.81 90 VAL A N 1
ATOM 717 C CA . VAL A 1 90 ? -20.652 0.161 1.546 1.00 60.81 90 VAL A CA 1
ATOM 718 C C . VAL A 1 90 ? -20.554 0.604 0.089 1.00 60.81 90 VAL A C 1
ATOM 720 O O . VAL A 1 90 ? -20.636 -0.247 -0.793 1.00 60.81 90 VAL A O 1
ATOM 723 N N . ASP A 1 91 ? -20.367 1.901 -0.162 1.00 64.31 91 ASP A N 1
ATOM 724 C CA . ASP A 1 91 ? -20.290 2.460 -1.508 1.00 64.31 91 ASP A CA 1
ATOM 725 C C . ASP A 1 91 ? -19.019 3.292 -1.690 1.00 64.31 91 ASP A C 1
ATOM 727 O O . ASP A 1 91 ? -18.579 4.005 -0.784 1.00 64.31 91 ASP A O 1
ATOM 731 N N . LEU A 1 92 ? -18.413 3.161 -2.865 1.00 66.31 92 LEU A N 1
ATOM 732 C CA . LEU A 1 92 ? -17.197 3.859 -3.256 1.00 66.31 92 LEU A CA 1
ATOM 733 C C . LEU A 1 92 ? -17.537 4.637 -4.527 1.00 66.31 92 LEU A C 1
ATOM 735 O O . LEU A 1 92 ? -17.587 4.055 -5.611 1.00 66.31 92 LEU A O 1
ATOM 739 N N . ASP A 1 93 ? -17.814 5.937 -4.387 1.00 71.69 93 ASP A N 1
ATOM 740 C CA . ASP A 1 93 ? -1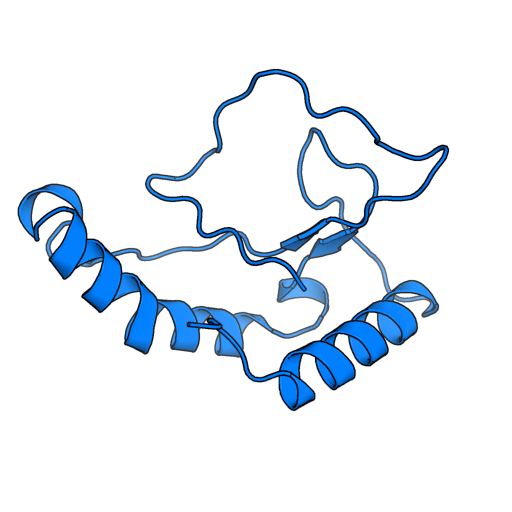8.174 6.787 -5.529 1.00 71.69 93 ASP A CA 1
ATOM 741 C C . ASP A 1 93 ? -17.088 6.756 -6.612 1.00 71.69 93 ASP A C 1
ATOM 743 O O . ASP A 1 93 ? -15.913 6.507 -6.339 1.00 71.69 93 ASP A O 1
ATOM 747 N N . TYR A 1 94 ? -17.463 7.052 -7.858 1.00 78.81 94 TYR A N 1
ATOM 748 C CA . TYR A 1 94 ? -16.518 7.114 -8.973 1.00 78.81 94 TYR A CA 1
ATOM 749 C C . TYR A 1 94 ? -15.386 8.114 -8.687 1.00 78.81 94 TYR A C 1
ATOM 751 O O . TYR A 1 94 ? -15.626 9.310 -8.510 1.00 78.81 94 TYR A O 1
ATOM 759 N N . HIS A 1 95 ? -14.147 7.630 -8.683 1.00 84.00 95 HIS A N 1
ATOM 760 C CA . HIS A 1 95 ? -12.959 8.436 -8.417 1.00 84.00 95 HIS A CA 1
ATOM 761 C C . HIS A 1 95 ? -11.746 7.897 -9.180 1.00 84.00 95 HIS A C 1
ATOM 763 O O . HIS A 1 95 ? -11.787 6.824 -9.782 1.00 84.00 95 HIS A O 1
ATOM 769 N N . TYR A 1 96 ? -10.672 8.681 -9.148 1.00 86.06 96 TYR A N 1
ATOM 770 C CA . TYR A 1 96 ? -9.349 8.277 -9.600 1.00 86.06 96 TYR A CA 1
ATOM 771 C C . TYR A 1 96 ? -8.436 8.169 -8.388 1.00 86.06 96 TYR A C 1
ATOM 773 O O . TYR A 1 96 ? -8.469 9.037 -7.510 1.00 86.06 96 TYR A O 1
ATOM 781 N N . ASP A 1 97 ? -7.606 7.137 -8.370 1.00 90.62 97 ASP A N 1
ATOM 782 C CA . ASP A 1 97 ? -6.522 7.054 -7.406 1.00 90.62 97 ASP A CA 1
ATOM 783 C C . ASP A 1 97 ? -5.434 8.066 -7.760 1.00 90.62 97 ASP A C 1
ATOM 785 O O . ASP A 1 97 ? -5.121 8.302 -8.928 1.00 90.62 97 ASP A O 1
ATOM 789 N N . ASN A 1 98 ? -4.834 8.662 -6.734 1.00 91.44 98 ASN A N 1
ATOM 790 C CA . ASN A 1 98 ? -3.659 9.510 -6.897 1.00 91.44 98 ASN A CA 1
ATOM 791 C C . ASN A 1 98 ? -2.394 8.640 -6.986 1.00 91.44 98 ASN A C 1
ATOM 793 O O . ASN A 1 98 ? -1.557 8.666 -6.083 1.00 91.44 98 ASN A O 1
ATOM 797 N N . ALA A 1 99 ? -2.326 7.815 -8.029 1.00 92.44 99 ALA A N 1
ATOM 798 C CA . ALA A 1 99 ? -1.223 6.910 -8.324 1.00 92.44 99 ALA A CA 1
ATOM 799 C C . ALA A 1 99 ? -1.168 6.611 -9.829 1.00 92.44 99 ALA A C 1
ATOM 801 O O . ALA A 1 99 ? -2.200 6.572 -10.499 1.00 92.44 99 ALA A O 1
ATOM 802 N N . GLU A 1 100 ? 0.025 6.337 -10.355 1.00 90.94 100 GLU A N 1
ATOM 803 C CA . GLU A 1 100 ? 0.198 5.808 -11.711 1.00 90.94 100 GLU A CA 1
ATOM 804 C C . GLU A 1 100 ? -0.380 4.391 -11.824 1.00 90.94 100 GLU A C 1
ATOM 806 O O . GLU A 1 100 ? -0.959 4.026 -12.847 1.00 90.94 100 GLU A O 1
ATOM 811 N N . ILE A 1 101 ? -0.224 3.592 -10.760 1.00 92.94 101 ILE A N 1
ATOM 812 C CA . ILE A 1 101 ? -0.712 2.215 -10.662 1.00 92.94 101 ILE A CA 1
ATOM 813 C C . ILE A 1 101 ? -1.263 1.966 -9.261 1.00 92.94 101 ILE A C 1
ATOM 815 O O . ILE A 1 101 ? -0.570 2.165 -8.263 1.00 92.94 101 ILE A O 1
ATOM 819 N N . THR A 1 102 ? -2.474 1.417 -9.200 1.00 94.75 102 THR A N 1
ATOM 820 C CA . THR A 1 102 ? -3.055 0.884 -7.965 1.00 94.75 102 THR A CA 1
ATOM 821 C C . THR A 1 102 ? -2.936 -0.633 -7.938 1.00 94.75 102 THR A C 1
ATOM 823 O O . THR A 1 102 ? -3.404 -1.328 -8.842 1.00 94.75 102 THR A O 1
ATOM 826 N N . PHE A 1 103 ? -2.351 -1.160 -6.864 1.00 95.19 103 PHE A N 1
ATOM 827 C CA . PHE A 1 103 ? -2.310 -2.591 -6.586 1.00 95.19 103 PHE A CA 1
ATOM 828 C C . PHE A 1 103 ? -3.327 -2.945 -5.497 1.00 95.19 103 PHE A C 1
ATOM 830 O O . PHE A 1 103 ? -3.167 -2.548 -4.345 1.00 95.19 103 PHE A O 1
ATOM 837 N N . ASN A 1 104 ? -4.377 -3.686 -5.863 1.00 94.69 104 ASN A N 1
ATOM 838 C CA . ASN A 1 104 ? -5.451 -4.080 -4.952 1.00 94.69 104 ASN A CA 1
ATOM 839 C C . ASN A 1 104 ? -5.425 -5.597 -4.719 1.00 94.69 104 ASN A C 1
ATOM 841 O O . ASN A 1 104 ? -5.442 -6.381 -5.671 1.00 94.69 104 ASN A O 1
ATOM 845 N N . VAL A 1 105 ? -5.379 -6.001 -3.449 1.00 93.69 105 VAL A N 1
ATOM 846 C CA . VAL A 1 105 ? -5.333 -7.403 -3.027 1.00 93.69 105 VAL A CA 1
ATOM 847 C C . VAL A 1 105 ? -6.460 -7.662 -2.042 1.00 93.69 105 VAL A C 1
ATOM 849 O O . VAL A 1 105 ? -6.571 -6.982 -1.025 1.00 93.69 105 VAL A O 1
ATOM 852 N N . SER A 1 106 ? -7.275 -8.675 -2.326 1.00 92.44 106 SER A N 1
ATOM 853 C CA . SER A 1 106 ? -8.267 -9.173 -1.375 1.00 92.44 106 SER A CA 1
ATOM 854 C C . SER A 1 106 ? -7.581 -9.966 -0.262 1.00 92.44 106 SER A C 1
ATOM 856 O O . SER A 1 106 ? -6.757 -10.839 -0.550 1.00 92.44 106 SER A O 1
ATOM 858 N N . LEU A 1 107 ? -7.938 -9.655 0.985 1.00 89.50 107 LEU A N 1
ATOM 859 C CA . LEU A 1 107 ? -7.445 -10.306 2.200 1.00 89.50 107 LEU A CA 1
ATOM 860 C C . LEU A 1 107 ? -8.522 -11.213 2.794 1.00 89.50 107 LEU A C 1
ATOM 862 O O . LEU A 1 107 ? -9.684 -10.755 2.890 1.00 89.50 107 LEU A O 1
#

Foldseek 3Di:
DAPDDPVCVVVVVVLQVVVVPDPQDADALDPLAPDWGWVVSVVCPVVVVCCQPVPVQVVCCVVPNCVLQDPVGDDDDGDIDGDDDVVHSPDGPDDDDPDSDDDDHDD